Protein AF-A0A9D7M0P0-F1 (afdb_monomer)

Solvent-accessible surface area (backbone atoms only — not comparable to full-atom values): 4751 Å² total; per-residue (Å²): 133,82,61,64,66,55,54,49,53,50,52,51,52,53,52,54,58,56,56,74,71,61,74,80,80,82,46,74,46,78,45,75,47,12,47,81,52,54,45,91,45,43,67,55,53,53,42,52,54,38,45,75,73,75,41,72,67,48,77,48,76,54,43,54,75,84,50,50,77,70,51,66,75,69,60,85,126

pLDDT: mean 86.79, std 9.9, range [50.0, 96.75]

Radius of gyration: 23.04 Å; Cα contacts (8 Å, |Δi|>4): 66; chains: 1; bounding box: 41×23×68 Å

Mean predicted aligned error: 8.33 Å

Structure (mmCIF, N/CA/C/O backbone):
data_AF-A0A9D7M0P0-F1
#
_entry.id   AF-A0A9D7M0P0-F1
#
loop_
_atom_site.group_PDB
_atom_site.id
_atom_site.type_symbol
_atom_site.label_atom_id
_atom_site.label_alt_id
_atom_site.label_comp_id
_atom_site.label_asym_id
_atom_site.label_entity_id
_atom_site.label_seq_id
_atom_site.pdbx_PDB_ins_code
_atom_site.Cartn_x
_atom_site.Cartn_y
_atom_site.Cartn_z
_atom_site.occupancy
_atom_site.B_iso_or_equiv
_atom_site.auth_seq_id
_atom_site.auth_comp_id
_atom_site.auth_asym_id
_atom_site.auth_atom_id
_atom_site.pdbx_PDB_model_num
ATOM 1 N N . MET A 1 1 ? -16.717 -5.494 54.441 1.00 57.56 1 MET A N 1
ATOM 2 C CA . MET A 1 1 ? -16.758 -6.198 53.134 1.00 57.56 1 MET A CA 1
ATOM 3 C C . MET A 1 1 ? -17.527 -5.469 52.016 1.00 57.56 1 MET A C 1
ATOM 5 O O . MET A 1 1 ? -17.403 -5.888 50.877 1.00 57.56 1 MET A O 1
ATOM 9 N N . ARG A 1 2 ? -18.266 -4.370 52.274 1.00 61.34 2 ARG A N 1
ATOM 10 C CA . ARG A 1 2 ? -19.220 -3.772 51.308 1.00 61.34 2 ARG A CA 1
ATOM 11 C C . ARG A 1 2 ? -18.653 -2.715 50.337 1.00 61.34 2 ARG A C 1
ATOM 13 O O . ARG A 1 2 ? -19.341 -2.324 49.408 1.00 61.34 2 ARG A O 1
ATOM 20 N N . THR A 1 3 ? -17.414 -2.258 50.519 1.00 69.25 3 THR A N 1
ATOM 21 C CA . THR A 1 3 ? -16.843 -1.130 49.749 1.00 69.25 3 THR A CA 1
ATOM 22 C C . THR A 1 3 ? -15.946 -1.554 48.582 1.00 69.25 3 THR A C 1
ATOM 24 O O . THR A 1 3 ? -15.857 -0.831 47.596 1.00 69.25 3 THR A O 1
ATOM 27 N N . LYS A 1 4 ? -15.331 -2.745 48.632 1.00 70.25 4 LYS A N 1
ATOM 28 C CA . LYS A 1 4 ? -14.397 -3.215 47.588 1.00 70.25 4 LYS A CA 1
ATOM 29 C C . LYS A 1 4 ? -15.077 -3.474 46.234 1.00 70.25 4 LYS A C 1
ATOM 31 O O . LYS A 1 4 ? -14.473 -3.223 45.199 1.00 70.25 4 LYS A O 1
ATOM 36 N N . SER A 1 5 ? -16.339 -3.914 46.239 1.00 76.56 5 SER A N 1
ATOM 37 C CA . SER A 1 5 ? -17.126 -4.150 45.014 1.00 76.56 5 SER A CA 1
ATOM 38 C C . SER A 1 5 ? -17.518 -2.855 44.294 1.00 76.56 5 SER A C 1
ATOM 40 O O . SER A 1 5 ? -17.581 -2.825 43.072 1.00 76.56 5 SER A O 1
ATOM 42 N N . PHE A 1 6 ? -17.770 -1.778 45.039 1.00 84.75 6 PHE A N 1
ATOM 43 C CA . PHE A 1 6 ? -18.103 -0.480 44.452 1.00 84.75 6 PHE A CA 1
ATOM 44 C C . PHE A 1 6 ? -16.858 0.197 43.865 1.00 84.75 6 PHE A C 1
ATOM 46 O O . PHE A 1 6 ? -16.892 0.720 42.758 1.00 84.75 6 PHE A O 1
ATOM 53 N N . GLN A 1 7 ? -15.732 0.118 44.580 1.00 87.12 7 GLN A N 1
ATOM 54 C CA . GLN A 1 7 ? -14.444 0.651 44.125 1.00 87.12 7 GLN A CA 1
ATOM 55 C C . GLN A 1 7 ? -13.939 -0.058 42.860 1.00 87.12 7 GLN A C 1
ATOM 57 O O . GLN A 1 7 ? -13.435 0.593 41.954 1.00 87.12 7 GLN A O 1
ATOM 62 N N . THR A 1 8 ? -14.117 -1.380 42.766 1.00 88.88 8 THR A N 1
ATOM 63 C CA . THR A 1 8 ? -13.760 -2.151 41.562 1.00 88.88 8 THR A CA 1
ATOM 64 C C . THR A 1 8 ? -14.650 -1.811 40.369 1.00 88.88 8 THR A C 1
ATOM 66 O O . THR A 1 8 ? -14.127 -1.621 39.276 1.00 88.88 8 THR A O 1
ATOM 69 N N . ALA A 1 9 ? -15.963 -1.657 40.568 1.00 92.50 9 ALA A N 1
ATOM 70 C CA . ALA A 1 9 ? -16.870 -1.213 39.507 1.00 92.50 9 ALA A CA 1
ATOM 71 C C . ALA A 1 9 ? -16.535 0.205 39.013 1.00 92.50 9 ALA A C 1
ATOM 73 O O . ALA A 1 9 ? -16.518 0.454 37.810 1.00 92.50 9 ALA A O 1
ATOM 74 N N . PHE A 1 10 ? -16.210 1.115 39.935 1.00 93.75 10 PHE A N 1
ATOM 75 C CA . PHE A 1 10 ? -15.772 2.468 39.603 1.00 93.75 10 PHE A CA 1
ATOM 76 C C . PHE A 1 10 ? -14.459 2.466 38.809 1.00 93.75 10 PHE A C 1
ATOM 78 O O . PHE A 1 10 ? -14.371 3.119 37.773 1.00 93.75 10 PHE A O 1
ATOM 85 N N . LEU A 1 11 ? -13.465 1.682 39.242 1.00 93.75 11 LEU A N 1
ATOM 86 C CA . LEU A 1 11 ? -12.194 1.538 38.530 1.00 93.75 11 LEU A CA 1
ATOM 87 C C . LEU A 1 11 ? -12.404 0.992 37.107 1.00 93.75 11 LEU A C 1
ATOM 89 O O . LEU A 1 11 ? -11.830 1.517 36.158 1.00 93.75 11 LEU A O 1
ATOM 93 N N . LEU A 1 12 ? -13.265 -0.019 36.950 1.00 93.31 12 LEU A N 1
ATOM 94 C CA . LEU A 1 12 ? -13.576 -0.611 35.649 1.00 93.31 12 LEU A CA 1
ATOM 95 C C . LEU A 1 12 ? -14.264 0.398 34.718 1.00 93.31 12 LEU A C 1
ATOM 97 O O . LEU A 1 12 ? -13.888 0.509 33.555 1.00 93.31 12 LEU A O 1
ATOM 101 N N . ALA A 1 13 ? -15.220 1.175 35.236 1.00 93.38 13 ALA A N 1
ATOM 102 C CA . ALA A 1 13 ? -15.898 2.220 34.474 1.00 93.38 13 ALA A CA 1
ATOM 103 C C . ALA A 1 13 ? -14.922 3.310 34.001 1.00 93.38 13 ALA A C 1
ATOM 105 O O . ALA A 1 13 ? -14.969 3.713 32.840 1.00 93.38 13 ALA A O 1
ATOM 106 N N . VAL A 1 14 ? -13.995 3.739 34.866 1.00 93.69 14 VAL A N 1
ATOM 107 C CA . VAL A 1 14 ? -12.938 4.698 34.505 1.00 93.69 14 VAL A CA 1
ATOM 108 C C . VAL A 1 14 ? -12.011 4.119 33.430 1.00 93.69 14 VAL A C 1
ATOM 110 O O . VAL A 1 14 ? -11.733 4.797 32.444 1.00 93.69 14 VAL A O 1
ATOM 113 N N . CYS A 1 15 ? -11.583 2.858 33.554 1.00 91.19 15 CYS A N 1
ATOM 114 C CA . CYS A 1 15 ? -10.774 2.192 32.528 1.00 91.19 15 CYS A CA 1
ATOM 115 C C . CYS A 1 15 ? -11.503 2.090 31.178 1.00 91.19 15 CYS A C 1
ATOM 117 O O . CYS A 1 15 ? -10.901 2.374 30.141 1.00 91.19 15 CYS A O 1
ATOM 119 N N . CYS A 1 16 ? -12.793 1.742 31.166 1.00 89.94 16 CYS A N 1
ATOM 120 C CA . CYS A 1 16 ? -13.589 1.696 29.938 1.00 89.94 16 CYS A CA 1
ATOM 121 C C . CYS A 1 16 ? -13.702 3.076 29.274 1.00 89.94 16 CYS A C 1
ATOM 123 O O . CYS A 1 16 ? -13.529 3.177 28.063 1.00 89.94 16 CYS A O 1
ATOM 125 N N . LEU A 1 17 ? -13.926 4.140 30.053 1.00 89.75 17 LEU A N 1
ATOM 126 C CA . LEU A 1 17 ? -14.008 5.509 29.532 1.00 89.75 17 LEU A CA 1
ATOM 127 C C . LEU A 1 17 ? -12.679 5.976 28.916 1.00 89.75 17 LEU A C 1
ATOM 129 O O . LEU A 1 17 ? -12.685 6.573 27.843 1.00 89.75 17 LEU A O 1
ATOM 133 N N . LEU A 1 18 ? -11.544 5.650 29.543 1.00 88.38 18 LEU A N 1
ATOM 134 C CA . LEU A 1 18 ? -10.209 5.970 29.016 1.00 88.38 18 LEU A CA 1
ATOM 135 C C . LEU A 1 18 ? -9.863 5.182 27.741 1.00 88.38 18 LEU A C 1
ATOM 137 O O . LEU A 1 18 ? -9.140 5.682 26.880 1.00 88.38 18 LEU A O 1
ATOM 141 N N . SER A 1 19 ? -10.401 3.969 27.592 1.00 84.12 19 SER A N 1
ATOM 142 C CA . SER A 1 19 ? -10.160 3.113 26.420 1.00 84.12 19 SER A CA 1
ATOM 143 C C . SER A 1 19 ? -10.781 3.686 25.141 1.00 84.12 19 SER A C 1
ATOM 145 O O . SER A 1 19 ? -10.208 3.549 24.067 1.00 84.12 19 SER A O 1
ATOM 147 N N . VAL A 1 20 ? -11.926 4.370 25.247 1.00 81.44 20 VAL A N 1
ATOM 148 C CA . VAL A 1 20 ? -12.624 4.980 24.096 1.00 81.44 20 VAL A CA 1
ATOM 149 C C . VAL A 1 20 ? -11.873 6.199 23.549 1.00 81.44 20 VAL A C 1
ATOM 151 O O . VAL A 1 20 ? -11.980 6.512 22.368 1.00 81.44 20 VAL A O 1
ATOM 154 N N . SER A 1 21 ? -11.078 6.876 24.382 1.00 78.06 21 SER A N 1
ATOM 155 C CA . SER A 1 21 ? -10.240 8.008 23.960 1.00 78.06 21 SER A CA 1
ATOM 156 C C . SER A 1 21 ? -8.908 7.607 23.311 1.00 78.06 21 SER A C 1
ATOM 158 O O . SER A 1 21 ? -8.152 8.481 22.885 1.00 78.06 21 SER A O 1
ATOM 160 N N . ALA A 1 22 ? -8.593 6.311 23.234 1.00 76.00 22 ALA A N 1
ATOM 161 C CA . ALA A 1 22 ? -7.366 5.839 22.608 1.00 76.00 22 ALA A CA 1
ATOM 162 C C . ALA A 1 22 ? -7.531 5.782 21.080 1.00 76.00 22 ALA A C 1
ATOM 164 O O . ALA A 1 22 ? -8.196 4.899 20.544 1.00 76.00 22 ALA A O 1
ATOM 165 N N . PHE A 1 23 ? -6.894 6.712 20.368 1.00 75.62 23 PHE A N 1
ATOM 166 C CA . PHE A 1 23 ? -6.755 6.630 18.915 1.00 75.62 23 PHE A CA 1
ATOM 167 C C . PHE A 1 23 ? -5.522 5.796 18.563 1.00 75.62 23 PHE A C 1
ATOM 169 O O . PHE A 1 23 ? -4.412 6.100 19.005 1.00 75.62 23 PHE A O 1
ATOM 176 N N . ALA A 1 24 ? -5.707 4.751 17.756 1.00 77.00 24 ALA A N 1
ATOM 177 C CA . ALA A 1 24 ? -4.588 4.031 17.161 1.00 77.00 24 ALA A CA 1
ATOM 178 C C . ALA A 1 24 ? -3.859 4.935 16.152 1.00 77.00 24 ALA A C 1
ATOM 180 O O . ALA A 1 24 ? -4.480 5.735 15.448 1.00 77.00 24 ALA A O 1
ATOM 181 N N . GLN A 1 25 ? -2.532 4.821 16.086 1.00 81.25 25 GLN A N 1
ATOM 182 C CA . GLN A 1 25 ? -1.734 5.584 15.128 1.00 81.25 25 GLN A CA 1
ATOM 183 C C . GLN A 1 25 ? -1.957 5.029 13.712 1.00 81.25 25 GLN A C 1
ATOM 185 O O . GLN A 1 25 ? -1.917 3.810 13.540 1.00 81.25 25 GLN A O 1
ATOM 190 N N . PRO A 1 26 ? -2.159 5.877 12.687 1.00 83.19 26 PRO A N 1
ATOM 191 C CA . PRO A 1 26 ? -2.263 5.397 11.315 1.00 83.19 26 PRO A CA 1
ATOM 192 C C . PRO A 1 26 ? -0.928 4.792 10.866 1.00 83.19 26 PRO A C 1
ATOM 194 O O . PRO A 1 26 ? 0.115 5.446 10.950 1.00 83.19 26 PRO A O 1
ATOM 197 N N . GLN A 1 27 ? -0.960 3.560 10.352 1.00 90.25 27 GLN A N 1
ATOM 198 C CA . GLN A 1 27 ? 0.231 2.899 9.827 1.00 90.25 27 GLN A CA 1
ATOM 199 C C . GLN A 1 27 ? 0.547 3.435 8.427 1.00 90.25 27 GLN A C 1
ATOM 201 O O . GLN A 1 27 ? -0.236 3.267 7.490 1.00 90.25 27 GLN A O 1
ATOM 206 N N . LYS A 1 28 ? 1.696 4.103 8.288 1.00 93.31 28 LYS A N 1
ATOM 207 C CA . LYS A 1 28 ? 2.161 4.687 7.024 1.00 93.31 28 LYS A CA 1
ATOM 208 C C . LYS A 1 28 ? 3.195 3.784 6.367 1.00 93.31 28 LYS A C 1
ATOM 210 O O . LYS A 1 28 ? 4.152 3.376 7.019 1.00 93.31 28 LYS A O 1
ATOM 215 N N . VAL A 1 29 ? 3.012 3.502 5.081 1.00 93.94 29 VAL A N 1
ATOM 216 C CA . VAL A 1 29 ? 3.892 2.631 4.297 1.00 93.94 29 VAL A CA 1
ATOM 217 C C . VAL A 1 29 ? 4.303 3.349 3.019 1.00 93.94 29 VAL A C 1
ATOM 219 O O . VAL A 1 29 ? 3.453 3.772 2.240 1.00 93.94 29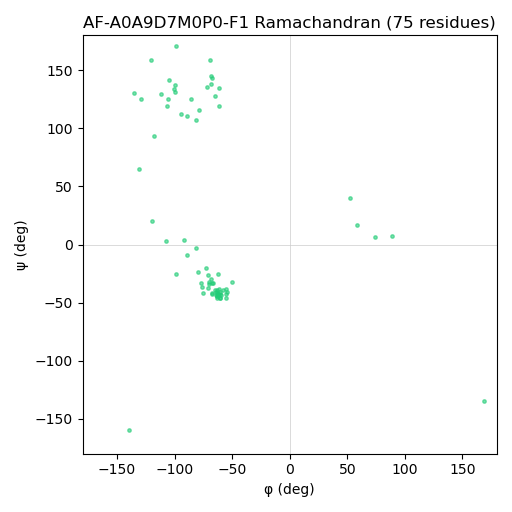 VAL A O 1
ATOM 222 N N . LEU A 1 30 ? 5.612 3.457 2.798 1.00 93.50 30 LEU A N 1
ATOM 223 C CA . LEU A 1 30 ? 6.187 4.005 1.575 1.00 93.50 30 LEU A CA 1
ATOM 224 C C . LEU A 1 30 ? 6.769 2.872 0.730 1.00 93.50 30 LEU A C 1
ATOM 226 O O . LEU A 1 30 ? 7.691 2.177 1.155 1.00 93.50 30 LEU A O 1
ATOM 230 N N . PHE A 1 31 ? 6.244 2.705 -0.478 1.00 93.12 31 PHE A N 1
ATOM 231 C CA . PHE A 1 31 ? 6.746 1.742 -1.449 1.00 93.12 31 PHE A CA 1
ATOM 232 C C . PHE A 1 31 ? 7.833 2.394 -2.301 1.00 93.12 31 PHE A C 1
ATOM 234 O O . PHE A 1 31 ? 7.541 3.264 -3.118 1.00 93.12 31 PHE A O 1
ATOM 241 N N . ILE A 1 32 ? 9.081 1.962 -2.125 1.00 92.31 32 ILE A N 1
ATOM 242 C CA . ILE A 1 32 ? 10.217 2.392 -2.948 1.00 92.31 32 ILE A CA 1
ATOM 243 C C . ILE A 1 32 ? 10.521 1.321 -3.990 1.00 92.31 32 ILE A C 1
ATOM 245 O O . ILE A 1 32 ? 10.617 0.135 -3.667 1.00 92.31 32 ILE A O 1
ATOM 249 N N . GLY A 1 33 ? 10.710 1.732 -5.236 1.00 91.75 33 GLY A N 1
ATOM 250 C CA . GLY A 1 33 ? 11.275 0.852 -6.243 1.00 91.75 33 GLY A CA 1
ATOM 251 C C . GLY A 1 33 ? 11.152 1.414 -7.641 1.00 91.75 33 GLY A C 1
ATOM 252 O O . GLY A 1 33 ? 11.440 2.571 -7.903 1.00 91.75 33 GLY A O 1
ATOM 253 N N . ASN A 1 34 ? 10.731 0.584 -8.577 1.00 91.56 34 ASN A N 1
ATOM 254 C CA . ASN A 1 34 ? 10.734 0.952 -9.985 1.00 91.56 34 ASN A CA 1
ATOM 255 C C . ASN A 1 34 ? 9.470 0.442 -10.673 1.00 91.56 34 ASN A C 1
ATOM 257 O O . ASN A 1 34 ? 8.475 0.120 -10.020 1.00 91.56 34 ASN A O 1
ATOM 261 N N . SER A 1 35 ? 9.514 0.323 -11.998 1.00 90.62 35 SER A N 1
ATOM 262 C CA . SER A 1 35 ? 8.415 -0.244 -12.776 1.00 90.62 35 SER A CA 1
ATOM 263 C C . SER A 1 35 ? 7.929 -1.591 -12.233 1.00 90.62 35 SER A C 1
ATOM 265 O O . SER A 1 35 ? 6.736 -1.836 -12.294 1.00 90.62 35 SER A O 1
ATOM 267 N N . TYR A 1 36 ? 8.788 -2.425 -11.639 1.00 88.12 36 TYR A N 1
ATOM 268 C CA . TYR A 1 36 ? 8.405 -3.716 -11.056 1.00 88.12 36 TYR A CA 1
ATOM 269 C C . TYR A 1 36 ? 7.566 -3.575 -9.779 1.00 88.12 36 TYR A C 1
ATOM 271 O O . TYR A 1 36 ? 6.685 -4.395 -9.544 1.00 88.12 36 TYR A O 1
ATOM 279 N N . THR A 1 37 ? 7.803 -2.527 -8.986 1.00 88.38 37 THR A N 1
ATOM 280 C CA . THR A 1 37 ? 6.998 -2.191 -7.800 1.00 88.38 37 THR A CA 1
ATOM 281 C C . THR A 1 37 ? 5.678 -1.525 -8.193 1.00 88.38 37 THR A C 1
ATOM 283 O O . THR A 1 37 ? 4.666 -1.726 -7.529 1.00 88.38 37 THR A O 1
ATOM 286 N N . ALA A 1 38 ? 5.675 -0.743 -9.277 1.00 83.81 38 ALA A N 1
ATOM 287 C CA . ALA A 1 38 ? 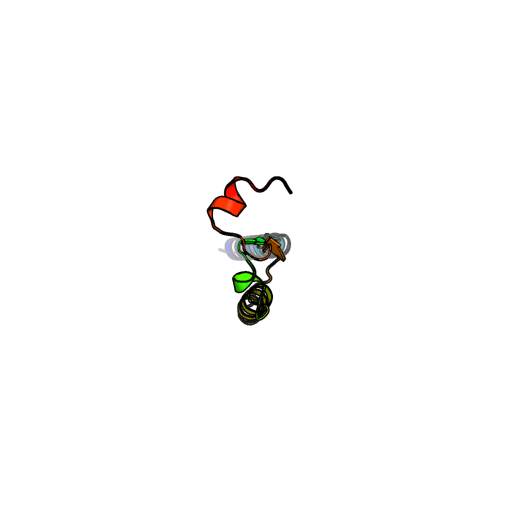4.492 -0.036 -9.764 1.00 83.81 38 ALA A CA 1
ATOM 288 C C . ALA A 1 38 ? 3.492 -0.954 -10.489 1.00 83.81 38 ALA A C 1
ATOM 290 O O . ALA A 1 38 ? 2.278 -0.754 -10.396 1.00 83.81 38 ALA A O 1
ATOM 291 N N . VAL A 1 39 ? 3.987 -1.943 -11.247 1.00 81.69 39 VAL A N 1
ATOM 292 C CA . VAL A 1 39 ? 3.121 -2.839 -12.027 1.00 81.69 39 VAL A CA 1
ATOM 293 C C . VAL A 1 39 ? 2.313 -3.771 -11.133 1.00 81.69 39 VAL A C 1
ATOM 295 O O . VAL A 1 39 ? 2.658 -4.022 -9.983 1.00 81.69 39 VAL A O 1
ATOM 298 N N . ASN A 1 40 ? 1.216 -4.300 -11.682 1.00 81.06 40 ASN A N 1
ATOM 299 C CA . ASN A 1 40 ? 0.292 -5.212 -10.997 1.00 81.06 40 ASN A CA 1
ATOM 300 C C . ASN A 1 40 ? -0.326 -4.636 -9.715 1.00 81.06 40 ASN A C 1
ATOM 302 O O . ASN A 1 40 ? -0.852 -5.389 -8.898 1.00 81.06 40 ASN A O 1
ATOM 306 N N . SER A 1 41 ? -0.255 -3.312 -9.533 1.00 86.44 41 SER A N 1
ATOM 307 C CA . SER A 1 41 ? -0.818 -2.620 -8.376 1.00 86.44 41 SER A CA 1
ATOM 308 C C . SER A 1 41 ? -0.346 -3.231 -7.048 1.00 86.44 41 SER A C 1
ATOM 310 O O . SER A 1 41 ? -1.132 -3.361 -6.114 1.00 86.44 41 SER A O 1
ATOM 312 N N . LEU A 1 42 ? 0.934 -3.617 -6.940 1.00 90.75 42 LEU A N 1
ATOM 313 C CA . LEU A 1 42 ? 1.469 -4.269 -5.736 1.00 90.75 42 LEU A CA 1
ATOM 314 C C . LEU A 1 42 ? 1.230 -3.473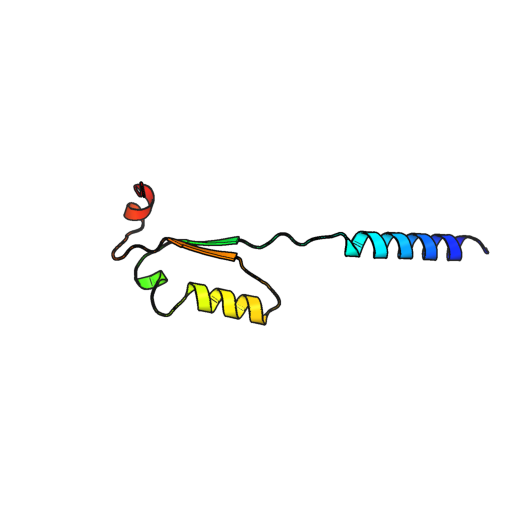 -4.436 1.00 90.75 42 LEU A C 1
ATOM 316 O O . LEU A 1 42 ? 0.819 -4.097 -3.456 1.00 90.75 42 LEU A O 1
ATOM 320 N N . PRO A 1 43 ? 1.377 -2.128 -4.395 1.00 91.31 43 PRO A N 1
ATOM 321 C CA . PRO A 1 43 ? 1.008 -1.349 -3.210 1.00 91.31 43 PRO A CA 1
ATOM 322 C C . PRO A 1 43 ? -0.461 -1.535 -2.811 1.00 91.31 43 PRO A C 1
ATOM 324 O O . PRO A 1 43 ? -0.785 -1.677 -1.633 1.00 91.31 43 PRO A O 1
ATOM 327 N N . TRP A 1 44 ? -1.350 -1.612 -3.805 1.00 92.25 44 TRP A N 1
ATOM 328 C CA . TRP A 1 44 ? -2.776 -1.841 -3.595 1.00 92.25 44 TRP A CA 1
ATOM 329 C C . TRP A 1 44 ? -3.085 -3.268 -3.135 1.00 92.25 44 TRP A C 1
ATOM 331 O O . TRP A 1 44 ? -3.952 -3.466 -2.285 1.00 92.25 44 TRP A O 1
ATOM 341 N N . LEU A 1 45 ? -2.364 -4.268 -3.647 1.00 94.19 45 LEU A N 1
ATOM 342 C CA . LEU A 1 45 ? -2.480 -5.648 -3.178 1.00 94.19 45 LEU A CA 1
ATOM 343 C C . LEU A 1 45 ? -2.116 -5.747 -1.691 1.00 94.19 45 LEU A C 1
ATOM 345 O O . LEU A 1 45 ? -2.865 -6.337 -0.916 1.00 94.19 45 LEU A O 1
ATOM 349 N N . VAL A 1 46 ? -1.008 -5.125 -1.281 1.00 93.88 46 VAL A N 1
ATOM 350 C CA . VAL A 1 46 ? -0.580 -5.102 0.126 1.00 93.88 46 VAL A CA 1
ATOM 351 C C . VAL A 1 46 ? -1.601 -4.371 1.000 1.00 93.88 46 VAL A C 1
ATOM 353 O O . VAL A 1 46 ? -1.977 -4.892 2.048 1.00 93.88 46 VAL A O 1
ATOM 356 N N . TYR A 1 47 ? -2.106 -3.216 0.551 1.00 94.44 47 TYR A N 1
ATOM 357 C CA . TYR A 1 47 ? -3.204 -2.517 1.226 1.00 94.44 47 TYR A CA 1
ATOM 358 C C . TYR A 1 47 ? -4.435 -3.416 1.399 1.00 94.44 47 TYR A C 1
ATOM 360 O O . TYR A 1 47 ? -4.990 -3.499 2.491 1.00 94.44 47 TYR A O 1
ATOM 368 N N . SER A 1 48 ? -4.833 -4.132 0.347 1.00 95.25 48 SER A N 1
ATOM 369 C CA . SER A 1 48 ? -6.022 -4.989 0.361 1.00 95.25 48 SER A CA 1
ATOM 370 C C . SER A 1 48 ? -5.878 -6.163 1.332 1.00 95.25 48 SER A C 1
ATOM 372 O O . SER A 1 48 ? -6.831 -6.505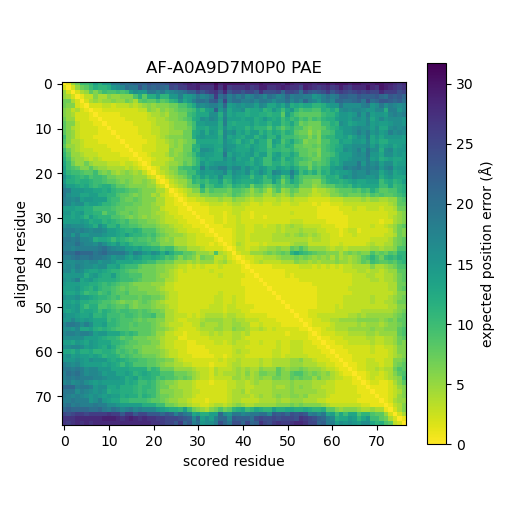 2.027 1.00 95.25 48 SER A O 1
ATOM 374 N N . VAL A 1 49 ? -4.688 -6.766 1.415 1.00 95.94 49 VAL A N 1
ATOM 375 C CA . VAL A 1 49 ? -4.398 -7.843 2.376 1.00 95.94 49 VAL A CA 1
ATOM 376 C C . VAL A 1 49 ? -4.407 -7.319 3.812 1.00 95.94 49 VAL A C 1
ATOM 378 O O . VAL A 1 49 ? -4.974 -7.969 4.687 1.00 95.94 49 VAL A O 1
ATOM 381 N N . ALA A 1 50 ? -3.824 -6.144 4.060 1.00 94.56 50 ALA A N 1
ATOM 382 C CA . ALA A 1 50 ? -3.886 -5.509 5.374 1.00 94.56 50 ALA A CA 1
ATOM 383 C C . ALA A 1 50 ? -5.340 -5.221 5.779 1.00 94.56 50 ALA A C 1
ATOM 385 O O . ALA A 1 50 ? -5.766 -5.611 6.865 1.00 94.56 50 ALA A O 1
ATOM 386 N N . LEU A 1 51 ? -6.133 -4.662 4.858 1.00 94.94 51 LEU A N 1
ATOM 387 C CA . LEU A 1 51 ? -7.545 -4.367 5.086 1.00 94.94 51 LEU A CA 1
ATOM 388 C C . LEU A 1 51 ? -8.359 -5.628 5.394 1.00 94.94 51 LEU A C 1
ATOM 390 O O . LEU A 1 51 ? -9.19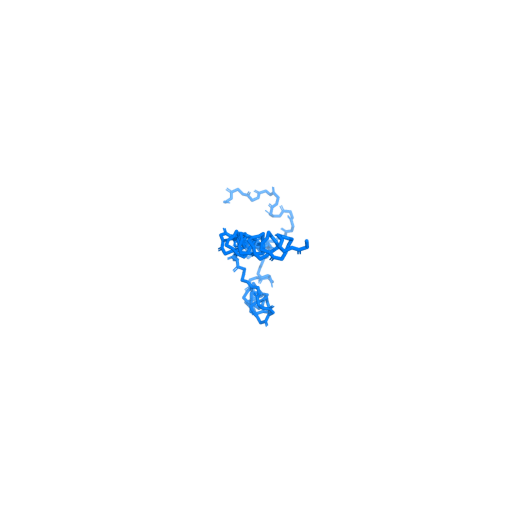2 -5.613 6.298 1.00 94.94 51 LEU A O 1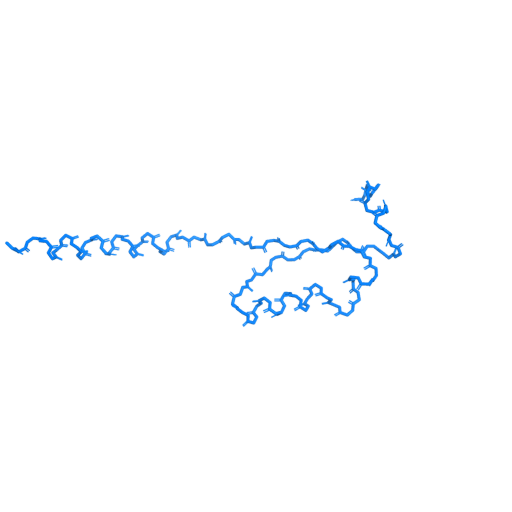
ATOM 394 N N . ALA A 1 52 ? -8.090 -6.734 4.695 1.00 96.75 52 ALA A N 1
ATOM 395 C CA . ALA A 1 52 ? -8.733 -8.021 4.958 1.00 96.75 52 ALA A CA 1
ATOM 396 C C . ALA A 1 52 ? -8.427 -8.575 6.364 1.00 96.75 52 ALA A C 1
ATOM 398 O O . ALA A 1 52 ? -9.239 -9.319 6.912 1.00 96.75 52 ALA A O 1
ATOM 399 N N . ASN A 1 53 ? -7.299 -8.182 6.963 1.00 94.94 53 ASN A N 1
ATOM 400 C CA . ASN A 1 53 ? -6.909 -8.549 8.326 1.00 94.94 53 ASN A CA 1
ATOM 401 C C . ASN A 1 53 ? -7.364 -7.533 9.391 1.00 94.94 53 ASN A C 1
ATOM 403 O O . ASN A 1 53 ? -7.062 -7.714 10.568 1.00 94.94 53 ASN A O 1
ATOM 407 N N . GLY A 1 54 ? -8.110 -6.494 9.003 1.00 91.56 54 GLY A N 1
ATOM 408 C CA . GLY A 1 54 ? -8.597 -5.456 9.913 1.00 91.56 54 GLY A CA 1
ATOM 409 C C . GLY A 1 54 ? -7.645 -4.272 10.102 1.00 91.56 54 GLY A C 1
ATOM 410 O O . GLY A 1 54 ? -7.939 -3.402 10.920 1.00 91.56 54 GLY A O 1
ATOM 411 N N . ASP A 1 55 ? -6.554 -4.200 9.334 1.00 90.94 55 ASP A N 1
ATOM 412 C CA . ASP A 1 55 ? -5.594 -3.098 9.377 1.00 90.94 55 ASP A CA 1
ATOM 413 C C . ASP A 1 55 ? -5.824 -2.100 8.238 1.00 90.94 55 ASP A C 1
ATOM 415 O O . ASP A 1 55 ? -5.986 -2.461 7.075 1.00 90.94 55 ASP A O 1
ATOM 419 N N . THR A 1 56 ? -5.753 -0.807 8.5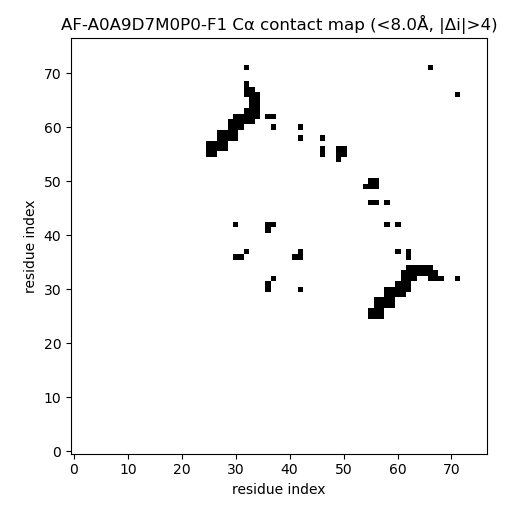41 1.00 90.56 56 THR A N 1
ATOM 420 C CA . THR A 1 56 ? -5.789 0.249 7.521 1.00 90.56 56 THR A CA 1
ATOM 421 C C . THR A 1 56 ? -4.405 0.853 7.331 1.00 90.56 56 THR A C 1
ATOM 423 O O . THR A 1 56 ? -3.815 1.357 8.289 1.00 90.56 56 THR A O 1
ATOM 426 N N . LEU A 1 57 ? -3.909 0.856 6.091 1.00 92.88 57 LEU A N 1
ATOM 427 C CA . LEU A 1 57 ? -2.634 1.480 5.734 1.00 92.88 57 LEU A CA 1
ATOM 428 C C . LEU A 1 57 ? -2.854 2.804 5.000 1.00 92.88 57 LEU A C 1
ATOM 430 O O . LEU A 1 57 ? -3.725 2.908 4.140 1.00 92.88 57 LEU A O 1
ATOM 434 N N . SER A 1 58 ? -2.007 3.787 5.290 1.00 92.62 58 SER A N 1
ATOM 435 C CA . SER A 1 58 ? -1.787 4.953 4.432 1.00 92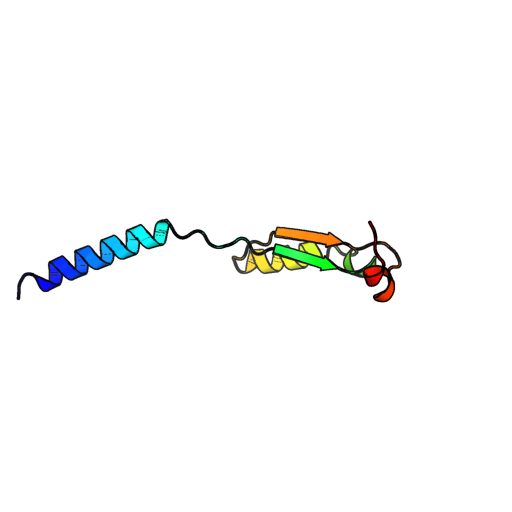.62 58 SER A CA 1
ATOM 436 C C . SER A 1 58 ? -0.583 4.657 3.547 1.00 92.62 58 SER A C 1
ATOM 438 O O . SER A 1 58 ? 0.530 4.527 4.060 1.00 92.62 58 SER A O 1
ATOM 440 N N . THR A 1 59 ? -0.796 4.516 2.242 1.00 92.06 59 THR A N 1
ATOM 441 C CA . THR A 1 59 ? 0.246 4.076 1.305 1.00 92.06 59 THR A CA 1
ATOM 442 C C . THR A 1 59 ? 0.665 5.192 0.358 1.00 92.06 59 THR A C 1
ATOM 444 O O . THR A 1 59 ? -0.194 5.743 -0.325 1.00 92.06 59 THR A O 1
ATOM 447 N N . ASP A 1 60 ? 1.969 5.425 0.244 1.00 92.56 60 ASP A N 1
ATOM 448 C CA . ASP A 1 60 ? 2.582 6.281 -0.778 1.00 92.56 60 ASP A CA 1
ATOM 449 C C . ASP A 1 60 ? 3.568 5.463 -1.623 1.00 92.56 60 ASP A C 1
ATOM 451 O O . ASP A 1 60 ? 4.045 4.407 -1.194 1.00 92.56 60 ASP A O 1
ATOM 455 N N . VAL A 1 61 ? 3.893 5.933 -2.831 1.00 91.75 61 VAL A N 1
ATOM 456 C CA . VAL A 1 61 ? 4.796 5.223 -3.748 1.00 91.75 61 VAL A CA 1
ATOM 457 C C . VAL A 1 61 ? 5.818 6.168 -4.380 1.00 91.75 61 VAL A C 1
ATOM 459 O O . VAL A 1 61 ? 5.456 7.203 -4.931 1.00 91.75 61 VAL A O 1
ATOM 462 N N . ASN A 1 62 ? 7.095 5.784 -4.335 1.00 91.81 62 ASN A N 1
ATOM 463 C CA . ASN A 1 62 ? 8.151 6.335 -5.181 1.00 91.81 62 ASN A CA 1
ATOM 464 C C . ASN A 1 62 ? 8.710 5.203 -6.047 1.00 91.81 62 ASN A C 1
ATOM 466 O O . ASN A 1 62 ? 9.586 4.443 -5.624 1.00 91.81 62 ASN A O 1
ATOM 470 N N . SER A 1 63 ? 8.160 5.062 -7.253 1.00 91.75 63 SER A N 1
ATOM 471 C CA . SER A 1 63 ? 8.521 3.978 -8.166 1.00 91.75 63 SER A CA 1
ATOM 472 C C . SER A 1 63 ? 8.829 4.455 -9.590 1.00 91.75 63 SER A C 1
ATOM 474 O O . SER A 1 63 ? 8.079 4.121 -10.517 1.00 91.75 63 SER A O 1
ATOM 476 N N . PRO A 1 64 ? 9.894 5.246 -9.811 1.00 89.44 64 PRO A N 1
ATOM 477 C CA . PRO A 1 64 ? 10.189 5.768 -11.135 1.00 89.44 64 PRO A CA 1
ATOM 478 C C . PRO A 1 64 ? 10.631 4.644 -12.089 1.00 89.44 64 PRO A C 1
ATOM 480 O O . PRO A 1 64 ? 11.281 3.665 -11.707 1.00 89.44 64 PRO A O 1
AT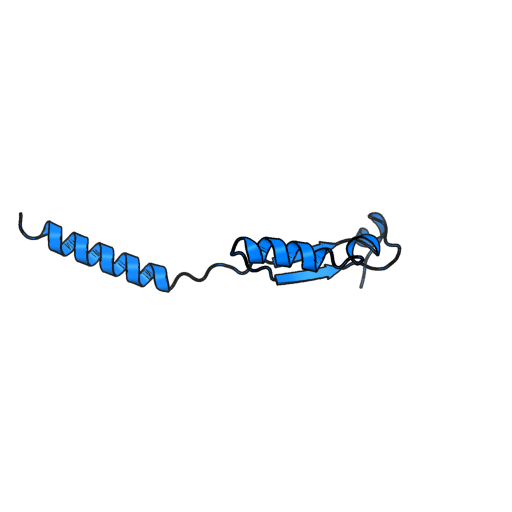OM 483 N N . GLY A 1 65 ? 10.259 4.751 -13.364 1.00 88.81 65 GLY A N 1
ATOM 484 C CA . GLY A 1 65 ? 10.583 3.731 -14.364 1.00 88.81 65 GLY A CA 1
ATOM 485 C C . GLY A 1 65 ? 12.095 3.555 -14.550 1.00 88.81 65 GLY A C 1
ATOM 486 O O . GLY A 1 65 ? 12.826 4.533 -14.661 1.00 88.81 65 GLY A O 1
ATOM 487 N N . GLY A 1 66 ? 12.569 2.304 -14.602 1.00 87.56 66 GLY A N 1
ATOM 488 C CA . GLY A 1 66 ? 13.981 1.991 -14.872 1.00 87.56 66 GLY A CA 1
ATOM 489 C C . GLY A 1 66 ? 14.957 2.254 -13.718 1.00 87.56 66 GLY A C 1
ATOM 490 O O . GLY A 1 66 ? 16.163 2.111 -13.910 1.00 87.56 66 GLY A O 1
ATOM 491 N N . PHE A 1 67 ? 14.469 2.608 -12.526 1.00 88.81 67 PHE A N 1
ATOM 492 C CA . PHE A 1 67 ? 15.331 2.885 -11.380 1.00 88.81 67 PHE A CA 1
ATOM 493 C C . PHE A 1 67 ? 16.041 1.637 -10.845 1.00 88.81 67 PHE A C 1
ATOM 495 O O . PHE A 1 67 ? 15.462 0.554 -10.707 1.00 88.81 67 PHE A O 1
ATOM 502 N N . THR A 1 68 ? 17.318 1.822 -10.516 1.00 91.06 68 THR A N 1
ATOM 503 C CA . THR A 1 68 ? 18.133 0.883 -9.738 1.00 91.06 68 THR A CA 1
ATOM 504 C C . THR A 1 68 ? 18.193 1.342 -8.282 1.00 91.06 68 THR A C 1
ATOM 506 O O . THR A 1 68 ? 17.808 2.467 -7.962 1.00 91.06 68 THR A O 1
ATOM 509 N N . PHE A 1 69 ? 18.742 0.509 -7.394 1.00 89.19 69 PHE A N 1
ATOM 510 C CA . PHE A 1 69 ? 18.975 0.907 -6.003 1.00 89.19 69 PHE A CA 1
ATOM 511 C C . PHE A 1 69 ? 19.819 2.188 -5.897 1.00 89.19 69 PHE A C 1
ATOM 513 O O . PHE A 1 69 ? 19.469 3.091 -5.146 1.00 89.19 69 PHE A O 1
ATOM 520 N N . GLN A 1 70 ? 20.874 2.310 -6.715 1.00 90.94 70 GLN A N 1
ATOM 521 C CA . GLN A 1 70 ? 21.701 3.517 -6.775 1.00 90.94 70 GLN A CA 1
ATOM 522 C C . GLN A 1 70 ? 20.892 4.745 -7.213 1.00 90.94 70 GLN A C 1
ATOM 524 O O . GLN A 1 70 ? 21.094 5.820 -6.656 1.00 90.94 70 GLN A O 1
ATOM 529 N N . GLY A 1 71 ? 19.954 4.580 -8.153 1.00 89.81 71 GLY A N 1
ATOM 530 C CA . GLY A 1 71 ? 19.075 5.658 -8.619 1.00 89.81 71 GLY A CA 1
ATOM 531 C C . GLY A 1 71 ? 18.297 6.328 -7.484 1.00 89.81 71 GLY A C 1
ATOM 532 O O . GLY A 1 71 ? 18.209 7.549 -7.448 1.00 89.81 71 GLY A O 1
ATOM 533 N N . HIS A 1 72 ? 17.844 5.549 -6.497 1.00 90.69 72 HIS A N 1
ATOM 534 C CA . HIS A 1 72 ? 17.155 6.080 -5.316 1.00 90.69 72 HIS A CA 1
ATOM 535 C C . HIS A 1 72 ? 18.066 6.809 -4.321 1.00 90.69 72 HIS A C 1
ATOM 537 O O . HIS A 1 72 ? 17.574 7.578 -3.503 1.00 90.69 72 HIS A O 1
ATOM 543 N N . THR A 1 73 ? 19.383 6.579 -4.348 1.00 88.88 73 THR A N 1
ATOM 544 C CA . THR A 1 73 ? 20.317 7.243 -3.413 1.00 88.88 73 THR A CA 1
ATOM 545 C C . THR A 1 73 ? 20.669 8.669 -3.822 1.00 88.88 73 THR A C 1
ATOM 547 O O . THR A 1 73 ? 21.067 9.473 -2.984 1.00 88.88 73 THR A O 1
ATOM 550 N N . THR A 1 74 ? 20.539 8.975 -5.111 1.00 82.62 74 THR A N 1
ATOM 551 C CA . THR A 1 74 ? 20.837 10.289 -5.697 1.00 82.62 74 THR A CA 1
ATOM 552 C C . THR A 1 74 ? 19.573 11.039 -6.096 1.00 82.62 74 THR A C 1
ATOM 554 O O . THR A 1 74 ? 19.653 12.109 -6.704 1.00 82.62 74 THR A O 1
ATOM 557 N N . ASP A 1 75 ? 18.415 10.449 -5.800 1.00 64.50 75 ASP A N 1
ATOM 558 C CA . ASP A 1 75 ? 17.118 10.999 -6.148 1.00 64.50 75 ASP A CA 1
ATOM 559 C C . ASP A 1 75 ? 16.962 12.357 -5.454 1.00 64.50 75 ASP A C 1
ATOM 561 O O . ASP A 1 75 ? 17.077 12.477 -4.234 1.00 64.50 75 ASP A O 1
ATOM 565 N N . SER A 1 76 ? 16.804 13.392 -6.272 1.00 50.72 76 SER A N 1
ATOM 566 C CA . SER A 1 76 ? 16.690 14.803 -5.874 1.00 50.72 76 SER A CA 1
ATOM 567 C C . SER A 1 76 ? 15.347 15.398 -6.315 1.00 50.72 76 SER A C 1
ATOM 569 O O . SER A 1 76 ? 15.209 16.616 -6.420 1.00 50.72 76 SER A O 1
ATOM 571 N N . MET A 1 77 ? 14.373 14.523 -6.585 1.00 50.00 77 MET A N 1
ATOM 572 C CA . MET A 1 77 ? 12.992 14.851 -6.941 1.00 50.00 77 MET A CA 1
ATOM 573 C C . MET A 1 77 ? 12.106 14.921 -5.699 1.00 50.00 77 MET A C 1
ATOM 575 O O . MET A 1 77 ? 12.221 14.013 -4.844 1.00 50.00 77 MET A O 1
#

Sequence (77 aa):
MRTKSFQTAFLLAVCCLLSVSAFAQPQKVLFIGNSYTAVNSLPWLVYSVALANGDTLSTDVNSPGGFTFQGHTTDSM

Foldseek 3Di:
DPVPVVVVVVVVVVVVVVVVPDDDDAAEEEAEEAPVSPPPPVQVVVQVVCVVVVHHYDYHYDYYHPDDPVNVVPDPD

Secondary structure (DSSP, 8-state):
--SHHHHHHHHHHHHHHHHHT-PPPPEEEEEE-SHHHHGGGHHHHHHHHHHHTT--EEEEEE--TT--HHHHHS---

Nearest PDB structures (foldseek):
  6v6y-assembly1_A-2  TM=4.941E-01  e=1.524E+00  Thermus thermophilus HB8
  7ehv-assembly1_A  TM=4.873E-01  e=1.863E+00  Homo sapiens
  5d00-assembly1_A  TM=4.314E-01  e=5.815E+00  Bacillus subtilis subsp. subtilis str. 168
  4a5o-assembly2_D  TM=3.818E-01  e=3.891E+00  Pseudomonas aeruginosa PAO1